Protein AF-A0A8D8FJI5-F1 (afdb_monomer_lite)

InterPro domains:
  IPR006046 Alpha amylase [PR00110] (55-72)
  IPR006046 Alpha amylase [PR00110] (87-98)
  IPR017853 Glycoside hydrolase superfamily [SSF51445] (4-152)

Foldseek 3Di:
DDPPFDPQAEDEAEPQPAALVVLLVCLQPPCLVVRHRAYEYQAQAWFDQAPPRDSCRSLAHLARARADSNGHPVSNVSSQVSNVVSRYHYHYDDRDLHHHAPPRDDDQAIRVGFHADRVQQARPNRGDGPVVAADEDAQDDPVDPCSVRRYDD

Radius of gyration: 17.76 Å; chains: 1; bounding box: 45×33×45 Å

Organism: Culex pipiens (NCBI:txid7175)

pLDDT: mean 95.37, std 7.44, range [55.03, 98.94]

Structure (mmCIF, N/CA/C/O backbone):
data_AF-A0A8D8FJI5-F1
#
_entry.id   AF-A0A8D8FJI5-F1
#
loop_
_atom_site.group_PDB
_atom_site.id
_atom_site.type_symbol
_atom_site.label_atom_id
_atom_site.label_alt_id
_atom_site.label_comp_id
_atom_site.label_asym_id
_atom_site.label_entity_id
_atom_site.label_seq_id
_atom_site.pdbx_PDB_ins_code
_atom_site.Cartn_x
_atom_site.Cartn_y
_atom_site.Cartn_z
_atom_site.occupancy
_atom_site.B_iso_or_equiv
_atom_site.auth_seq_id
_atom_site.auth_comp_id
_atom_site.auth_asym_id
_atom_site.auth_atom_id
_atom_site.pdbx_PDB_model_num
ATOM 1 N N . ASN A 1 1 ? 5.234 15.247 14.511 1.00 55.03 1 ASN A N 1
ATOM 2 C CA . ASN A 1 1 ? 4.306 14.309 13.842 1.00 55.03 1 ASN A CA 1
ATOM 3 C C . ASN A 1 1 ? 3.193 13.923 14.792 1.00 55.03 1 ASN A C 1
ATOM 5 O O . ASN A 1 1 ? 3.468 13.276 15.791 1.00 55.03 1 ASN A O 1
ATOM 9 N N . GLN A 1 2 ? 1.966 14.372 14.530 1.00 83.69 2 GLN A N 1
ATOM 10 C CA . GLN A 1 2 ? 0.788 13.969 15.299 1.00 83.69 2 GLN A CA 1
ATOM 11 C C . GLN A 1 2 ? 0.087 12.832 14.547 1.00 83.69 2 GLN A C 1
ATOM 13 O O . GLN A 1 2 ? -0.164 12.992 13.356 1.00 83.69 2 GLN A O 1
ATOM 18 N N . PRO A 1 3 ? -0.244 11.701 15.193 1.00 86.44 3 PRO A N 1
ATOM 19 C CA . PRO A 1 3 ? -0.940 10.603 14.525 1.00 86.44 3 PRO A CA 1
ATOM 20 C C . PRO A 1 3 ? -2.419 10.924 14.240 1.00 86.44 3 PRO A C 1
ATOM 22 O O . PRO A 1 3 ? -3.086 10.149 13.571 1.00 86.44 3 PRO A O 1
ATOM 25 N N . TYR A 1 4 ? -2.947 12.064 14.701 1.00 93.19 4 TYR A N 1
ATOM 26 C CA . TYR A 1 4 ? -4.341 12.493 14.504 1.00 93.19 4 TYR A CA 1
ATOM 27 C C . TYR A 1 4 ? -5.404 11.547 15.095 1.00 93.19 4 TYR A C 1
ATOM 29 O O . TYR A 1 4 ? -6.535 11.483 14.602 1.00 93.19 4 TYR A O 1
ATOM 37 N N . PHE A 1 5 ? -5.080 10.829 16.174 1.00 96.69 5 PHE A N 1
ATOM 38 C CA . PHE A 1 5 ? -6.065 10.043 16.924 1.00 96.69 5 PHE A CA 1
ATOM 39 C C . PHE A 1 5 ? -7.172 10.925 17.515 1.00 96.69 5 PHE A C 1
ATOM 41 O O . PHE A 1 5 ? -6.956 12.096 17.827 1.00 96.69 5 PHE A O 1
ATOM 48 N N . ILE A 1 6 ? -8.360 10.346 17.699 1.00 94.50 6 ILE A N 1
ATOM 49 C CA . ILE A 1 6 ? -9.382 10.950 18.563 1.00 94.50 6 ILE A CA 1
ATOM 50 C C . ILE A 1 6 ? -8.849 10.950 20.013 1.00 94.50 6 ILE A C 1
ATOM 52 O O . ILE A 1 6 ? -8.188 9.979 20.398 1.00 94.50 6 ILE A O 1
ATOM 56 N N . PRO A 1 7 ? -9.099 12.003 20.820 1.00 94.81 7 PRO A N 1
ATOM 57 C CA . PRO A 1 7 ? -8.662 12.051 22.214 1.00 94.81 7 PRO A CA 1
ATOM 58 C C . PRO A 1 7 ? -9.051 10.796 23.007 1.00 94.81 7 PRO A C 1
ATOM 60 O O . PRO A 1 7 ? -10.143 10.260 22.832 1.00 94.81 7 PRO A O 1
ATOM 63 N N . GLY A 1 8 ? -8.153 10.336 23.882 1.00 94.69 8 GLY A N 1
ATOM 64 C CA . GLY A 1 8 ? -8.363 9.128 24.689 1.00 94.69 8 GLY A CA 1
ATOM 65 C C . GLY A 1 8 ? -8.057 7.806 23.974 1.00 94.69 8 GLY A C 1
ATOM 66 O O . GLY A 1 8 ? -8.343 6.754 24.534 1.00 94.69 8 GLY A O 1
ATOM 67 N N . ARG A 1 9 ? -7.470 7.841 22.769 1.00 97.50 9 ARG A N 1
ATOM 68 C CA . ARG A 1 9 ? -7.074 6.644 22.009 1.00 97.50 9 ARG A CA 1
ATOM 69 C C . ARG A 1 9 ? -5.572 6.554 21.781 1.00 97.50 9 ARG A C 1
ATOM 71 O O . ARG A 1 9 ? -4.904 7.578 21.622 1.00 97.50 9 ARG A O 1
ATOM 78 N N . THR A 1 10 ? -5.045 5.333 21.720 1.00 97.25 10 THR A N 1
ATOM 79 C CA . THR A 1 10 ? -3.608 5.068 21.547 1.00 97.25 10 THR A CA 1
ATOM 80 C C . THR A 1 10 ? -3.357 3.824 20.696 1.00 97.25 10 THR A C 1
ATOM 82 O O . THR A 1 10 ? -4.245 3.009 20.481 1.00 97.25 10 THR A O 1
ATOM 85 N N . GLY A 1 11 ? -2.133 3.674 20.188 1.00 97.56 11 GLY A N 1
ATOM 86 C CA . GLY A 1 11 ? -1.728 2.488 19.436 1.00 97.56 11 GLY A CA 1
ATOM 87 C C . GLY A 1 11 ? -2.253 2.431 17.998 1.00 97.56 11 GLY A C 1
ATOM 88 O O . GLY A 1 11 ? -3.338 2.915 17.670 1.00 97.56 11 GLY A O 1
ATOM 89 N N . ILE A 1 12 ? -1.442 1.818 17.137 1.00 98.62 12 ILE A N 1
ATOM 90 C CA . ILE A 1 12 ? -1.801 1.443 15.768 1.00 98.62 12 ILE A CA 1
ATOM 91 C C . ILE A 1 12 ? -1.583 -0.059 15.652 1.00 98.62 12 ILE A C 1
ATOM 93 O O . ILE A 1 12 ? -0.516 -0.547 16.022 1.00 98.62 12 ILE A O 1
ATOM 97 N N . VAL A 1 13 ? -2.579 -0.784 15.149 1.00 98.62 13 VAL A N 1
ATOM 98 C CA . VAL A 1 13 ? -2.459 -2.223 14.876 1.00 98.62 13 VAL A CA 1
ATOM 99 C C . VAL A 1 13 ? -2.186 -2.429 13.396 1.00 98.62 13 VAL A C 1
ATOM 101 O O . VAL A 1 13 ? -2.915 -1.904 12.560 1.00 98.62 13 VAL A O 1
ATOM 104 N N . HIS A 1 14 ? -1.161 -3.204 13.053 1.00 98.81 14 HIS A N 1
ATOM 105 C CA . HIS A 1 14 ? -0.955 -3.650 11.679 1.00 98.81 14 HIS A CA 1
ATOM 106 C C . HIS A 1 14 ? -1.763 -4.928 11.431 1.00 98.81 14 HIS A C 1
ATOM 108 O O . HIS A 1 14 ? -1.359 -6.012 11.852 1.00 98.81 14 HIS A O 1
ATOM 114 N N . LEU A 1 15 ? -2.904 -4.802 10.748 1.00 98.75 15 LEU A N 1
ATOM 115 C CA . LEU A 1 15 ? -3.733 -5.943 10.341 1.00 98.75 15 LEU A CA 1
ATOM 116 C C . LEU A 1 15 ? -3.234 -6.494 9.000 1.00 98.75 15 LEU A C 1
ATOM 118 O O . LEU A 1 15 ? -3.831 -6.300 7.941 1.00 98.75 15 LEU A O 1
ATOM 122 N N . PHE A 1 16 ? -2.069 -7.134 9.068 1.00 98.75 16 PHE A N 1
ATOM 123 C CA . PHE A 1 16 ? -1.315 -7.618 7.917 1.00 98.75 16 PHE A CA 1
ATOM 124 C C . PHE A 1 16 ? -2.096 -8.653 7.098 1.00 98.75 16 PHE A C 1
ATOM 126 O O . PHE A 1 16 ? -2.491 -9.683 7.636 1.00 98.75 16 PHE A O 1
ATOM 133 N N . GLU A 1 17 ? -2.280 -8.390 5.799 1.00 98.38 17 GLU A N 1
ATOM 134 C CA . GLU A 1 17 ? -3.015 -9.221 4.826 1.00 98.38 17 GLU A CA 1
ATOM 135 C C . GLU A 1 17 ? -4.540 -9.322 5.029 1.00 98.38 17 GLU A C 1
ATOM 137 O O . GLU A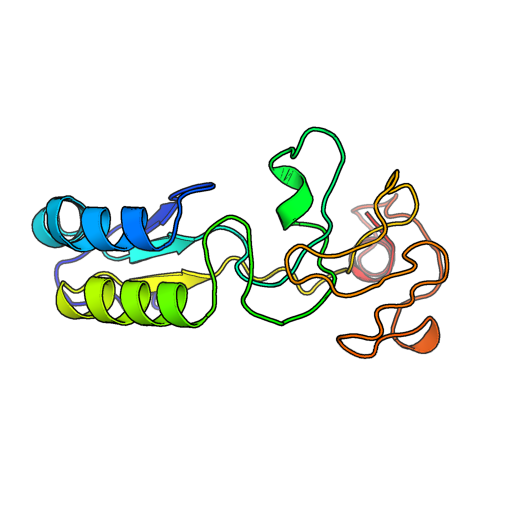 1 17 ? -5.211 -10.039 4.282 1.00 98.38 17 GLU A O 1
ATOM 142 N N . TRP A 1 18 ? -5.130 -8.578 5.971 1.00 98.88 18 TRP A N 1
ATOM 143 C CA . TRP A 1 18 ? -6.577 -8.639 6.209 1.00 98.88 18 TRP A CA 1
ATOM 144 C C . TRP A 1 18 ? -7.383 -8.024 5.056 1.00 98.88 18 TRP A C 1
ATOM 146 O O . TRP A 1 18 ? -6.929 -7.110 4.353 1.00 98.88 18 TRP A O 1
ATOM 156 N N . LYS A 1 19 ? -8.610 -8.521 4.860 1.00 98.88 19 LYS A N 1
ATOM 157 C CA . LYS A 1 19 ? -9.571 -7.928 3.922 1.00 98.88 19 LYS A CA 1
ATOM 158 C C . LYS A 1 19 ? -10.225 -6.695 4.530 1.00 98.88 19 LYS A C 1
ATOM 160 O O . LYS A 1 19 ? -10.370 -6.594 5.746 1.00 98.88 19 LYS A O 1
ATOM 165 N N . PHE A 1 20 ? -10.665 -5.772 3.678 1.00 98.88 20 PHE A N 1
ATOM 166 C CA . PHE A 1 20 ? -11.288 -4.526 4.131 1.00 98.88 20 PHE A CA 1
ATOM 167 C C . PHE A 1 20 ? -12.557 -4.777 4.954 1.00 98.88 20 PHE A C 1
ATOM 169 O O . PHE A 1 20 ? -12.765 -4.121 5.969 1.00 98.88 20 PHE A O 1
ATOM 176 N N . GLU A 1 21 ? -13.368 -5.766 4.580 1.00 98.81 21 GLU A N 1
ATOM 177 C CA . GLU A 1 21 ? -14.567 -6.130 5.343 1.00 98.81 21 GLU A CA 1
ATOM 178 C C . GLU A 1 21 ? -14.236 -6.628 6.761 1.00 98.81 21 GLU A C 1
ATOM 180 O O . GLU A 1 21 ? -14.863 -6.189 7.728 1.00 98.81 21 GLU A O 1
ATOM 185 N N . ASP A 1 22 ? -13.208 -7.472 6.898 1.00 98.88 22 ASP A N 1
ATOM 186 C CA . ASP A 1 22 ? -12.762 -7.995 8.194 1.00 98.88 22 ASP A CA 1
ATOM 187 C C . ASP A 1 22 ? -12.215 -6.870 9.083 1.00 98.88 22 ASP A C 1
ATOM 189 O O . ASP A 1 22 ? -12.558 -6.782 10.260 1.00 98.88 22 ASP A O 1
ATOM 193 N N . ILE A 1 23 ? -11.432 -5.949 8.509 1.00 98.94 23 ILE A N 1
ATOM 194 C CA . ILE A 1 23 ? -10.922 -4.768 9.223 1.00 98.94 23 ILE A CA 1
ATOM 195 C C . ILE A 1 23 ? 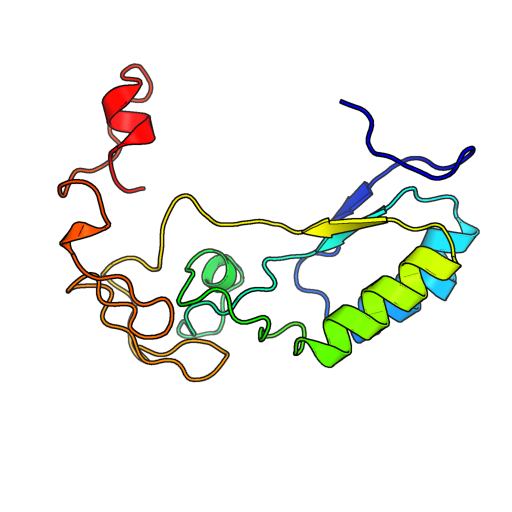-12.075 -3.877 9.697 1.00 98.94 23 ILE A C 1
ATOM 197 O O . ILE A 1 23 ? -12.047 -3.379 10.821 1.00 98.94 23 ILE A O 1
ATOM 201 N N . ALA A 1 24 ? -13.105 -3.678 8.871 1.00 98.94 24 ALA A N 1
ATOM 202 C CA . ALA A 1 24 ? -14.260 -2.868 9.242 1.00 98.94 24 ALA A CA 1
ATOM 203 C C . ALA A 1 24 ? -14.999 -3.456 10.457 1.00 98.94 24 ALA A C 1
ATOM 205 O O . ALA A 1 24 ? -15.357 -2.723 11.381 1.00 98.94 24 ALA A O 1
ATOM 206 N N . LEU A 1 25 ? -15.181 -4.781 10.481 1.00 98.94 25 LEU A N 1
ATOM 207 C CA . LEU A 1 25 ? -15.767 -5.494 11.618 1.00 98.94 25 LEU A CA 1
ATOM 208 C C . LEU A 1 25 ? -14.874 -5.418 12.862 1.00 98.94 25 LEU A C 1
ATOM 210 O O . LEU A 1 25 ? -15.380 -5.197 13.961 1.00 98.94 25 LEU A O 1
ATOM 214 N N . GLU A 1 26 ? -13.562 -5.557 12.693 1.00 98.88 26 GLU A N 1
ATOM 215 C CA . GLU A 1 26 ? -12.579 -5.492 13.777 1.00 98.88 26 GLU A CA 1
ATOM 216 C C . GLU A 1 26 ? -12.523 -4.092 14.409 1.00 98.88 26 GLU A C 1
ATOM 218 O O . GLU A 1 26 ? -12.499 -3.949 15.635 1.00 98.88 26 GLU A O 1
ATOM 223 N N . CYS A 1 27 ? -12.615 -3.040 13.588 1.00 98.88 27 CYS A N 1
ATOM 224 C CA . CYS A 1 27 ? -12.767 -1.664 14.050 1.00 98.88 27 CYS A CA 1
ATOM 225 C C . CYS A 1 27 ? -13.991 -1.497 14.958 1.00 98.88 27 CYS A C 1
ATOM 227 O O . CYS A 1 27 ? -13.887 -0.898 16.027 1.00 98.88 27 CYS A O 1
ATOM 229 N N . GLU A 1 28 ? -15.148 -2.013 14.545 1.00 98.88 28 GLU A N 1
ATOM 230 C CA . GLU A 1 28 ? -16.411 -1.840 15.269 1.00 98.88 28 GLU A CA 1
ATOM 231 C C . GLU A 1 28 ? -16.489 -2.689 16.541 1.00 98.88 28 GLU A C 1
ATOM 233 O O . GLU A 1 28 ? -16.995 -2.224 17.563 1.00 98.88 28 GLU A O 1
ATOM 238 N N . ARG A 1 29 ? -16.000 -3.931 16.485 1.00 98.75 29 ARG A N 1
ATOM 239 C CA . ARG A 1 29 ? -16.192 -4.924 17.551 1.00 98.75 29 ARG A CA 1
ATOM 240 C C . ARG A 1 29 ? -15.078 -4.931 18.587 1.00 98.75 29 ARG A C 1
ATOM 242 O O . ARG A 1 29 ? -15.350 -5.259 19.738 1.00 98.75 29 ARG A O 1
ATOM 249 N N . VAL A 1 30 ? -13.851 -4.590 18.191 1.00 98.75 30 VAL A N 1
ATOM 250 C CA . VAL A 1 30 ? -12.661 -4.774 19.034 1.00 98.75 30 VAL A CA 1
ATOM 251 C C . VAL A 1 30 ? -11.887 -3.473 19.184 1.00 98.75 30 VAL A C 1
ATOM 253 O O . VAL A 1 30 ? -11.829 -2.923 20.283 1.00 98.75 30 VAL A O 1
ATOM 256 N N . LEU A 1 31 ? -11.326 -2.934 18.098 1.00 98.75 31 LEU A N 1
ATOM 257 C CA . LEU A 1 31 ? -10.377 -1.815 18.174 1.00 98.75 31 LEU A CA 1
ATOM 258 C C . LEU A 1 31 ? -11.034 -0.536 18.700 1.00 98.75 31 LEU A C 1
ATOM 260 O O . LEU A 1 31 ? -10.478 0.157 19.555 1.00 98.75 31 LEU A O 1
ATOM 264 N N . GLY A 1 32 ? -12.236 -0.238 18.205 1.00 98.50 32 GLY A N 1
ATOM 265 C CA . GLY A 1 32 ? -13.056 0.890 18.623 1.00 98.50 32 GLY A CA 1
ATOM 266 C C . GLY A 1 32 ? -13.311 0.872 20.133 1.00 98.50 32 GLY A C 1
ATOM 267 O O . GLY A 1 32 ? -12.865 1.811 20.801 1.00 98.50 32 GLY A O 1
ATOM 268 N N . PRO A 1 33 ? -13.976 -0.176 20.665 1.00 98.44 33 PRO A N 1
ATOM 269 C CA . PRO A 1 33 ? -14.240 -0.349 22.097 1.00 98.44 33 PRO A CA 1
ATOM 270 C C . PRO A 1 33 ? -12.990 -0.437 22.982 1.00 98.44 33 PRO A C 1
ATOM 272 O O . PRO A 1 33 ? -13.003 0.080 24.095 1.00 98.44 33 PRO A O 1
ATOM 275 N N . ALA A 1 34 ? -11.905 -1.048 22.498 1.00 98.31 34 ALA A N 1
ATOM 276 C CA . ALA A 1 34 ? -10.661 -1.196 23.256 1.00 98.31 34 ALA A CA 1
ATOM 277 C C . ALA A 1 34 ? -9.783 0.074 23.272 1.00 98.31 34 ALA A C 1
ATOM 279 O O . ALA A 1 34 ? -8.722 0.078 23.892 1.00 98.31 34 ALA A O 1
ATOM 280 N N . GLY A 1 35 ? -10.207 1.159 22.614 1.00 98.25 35 GLY A N 1
ATOM 281 C CA . GLY A 1 35 ? -9.506 2.446 22.654 1.00 98.25 35 GLY A CA 1
ATOM 282 C C . GLY A 1 35 ? -8.312 2.559 21.701 1.00 98.25 35 GLY A C 1
ATOM 283 O O . GLY A 1 35 ? -7.484 3.455 21.871 1.00 98.25 35 GLY A O 1
ATOM 284 N N . TYR A 1 36 ? -8.225 1.708 20.673 1.00 98.62 36 TYR A N 1
ATOM 285 C CA . TYR A 1 36 ? -7.172 1.824 19.664 1.00 98.62 36 TYR A CA 1
ATOM 286 C C . TYR A 1 36 ? -7.334 3.091 18.817 1.00 98.62 36 TYR A C 1
ATOM 288 O O . TYR A 1 36 ? -8.449 3.485 18.453 1.00 98.62 36 TYR A O 1
ATOM 296 N N . GLY A 1 37 ? -6.205 3.730 18.503 1.00 98.31 37 GLY A N 1
ATOM 297 C CA . GLY A 1 37 ? -6.129 4.970 17.728 1.00 98.31 37 GLY A CA 1
ATOM 298 C C . GLY A 1 37 ? -6.220 4.759 16.221 1.00 98.31 37 GLY A C 1
ATOM 299 O O . GLY A 1 37 ? -6.778 5.603 15.515 1.00 98.31 37 GLY A O 1
ATOM 300 N N . GLY A 1 38 ? -5.728 3.627 15.718 1.00 98.56 38 GLY A N 1
ATOM 301 C CA . GLY A 1 38 ? -5.879 3.291 14.311 1.00 98.56 38 GLY A CA 1
ATOM 302 C C . GLY A 1 38 ? -5.406 1.905 13.900 1.00 98.56 38 GLY A C 1
ATOM 303 O O . GLY A 1 38 ? -4.918 1.112 14.704 1.00 98.56 38 GLY A O 1
ATOM 304 N N . VAL A 1 39 ? -5.549 1.649 12.608 1.00 98.81 39 VAL A N 1
ATOM 305 C CA . VAL A 1 39 ? -5.130 0.435 11.918 1.00 98.81 39 VAL A CA 1
ATOM 306 C C . VAL A 1 39 ? -4.221 0.805 10.752 1.00 98.81 39 VAL A C 1
ATOM 308 O O . VAL A 1 39 ? -4.526 1.727 9.996 1.00 98.81 39 VAL A O 1
ATOM 311 N N . GLN A 1 40 ? -3.105 0.097 10.605 1.00 98.81 40 GLN A N 1
ATOM 312 C CA . GLN A 1 40 ? -2.324 0.081 9.374 1.00 98.81 40 GLN A CA 1
ATOM 313 C C . GLN A 1 40 ? -2.817 -1.069 8.495 1.00 98.81 40 GLN A C 1
ATOM 315 O O . GLN A 1 40 ? -2.899 -2.211 8.956 1.00 98.81 40 GLN A O 1
ATOM 320 N N . VAL A 1 41 ? -3.122 -0.761 7.236 1.00 98.88 41 VAL A N 1
ATOM 321 C CA . VAL A 1 41 ? -3.516 -1.743 6.219 1.00 98.88 41 VAL A CA 1
ATOM 322 C C . VAL A 1 41 ? -2.335 -2.062 5.306 1.00 98.88 41 VAL A C 1
ATOM 324 O O . VAL A 1 41 ? -1.507 -1.190 5.042 1.00 98.88 41 VAL A O 1
ATOM 327 N N . SER A 1 42 ? -2.266 -3.297 4.805 1.00 98.81 42 SER A N 1
ATOM 328 C CA . SER A 1 42 ? -1.325 -3.677 3.740 1.00 98.81 42 SER A CA 1
ATOM 329 C C . SER A 1 42 ? -1.563 -2.859 2.457 1.00 98.81 42 SER A C 1
ATOM 331 O O . SER A 1 42 ? -2.642 -2.271 2.325 1.00 98.81 42 SER A O 1
ATOM 333 N N . PRO A 1 43 ? -0.618 -2.838 1.491 1.00 98.75 43 PRO A N 1
ATOM 334 C CA . PRO A 1 43 ? -0.769 -2.056 0.266 1.00 98.75 43 PRO A CA 1
ATOM 335 C C . PRO A 1 43 ? -2.117 -2.297 -0.420 1.00 98.75 43 PRO A C 1
ATOM 337 O O . PRO A 1 43 ? -2.533 -3.447 -0.628 1.00 98.75 43 PRO A O 1
ATOM 340 N N . VAL A 1 44 ? -2.813 -1.191 -0.698 1.00 98.62 44 VAL A N 1
ATOM 341 C CA . VAL A 1 44 ? -4.197 -1.175 -1.211 1.00 98.62 44 VAL A CA 1
ATOM 342 C C . VAL A 1 44 ? -4.261 -1.016 -2.725 1.00 98.62 44 VAL A C 1
ATOM 344 O O . VAL A 1 44 ? -5.287 -1.316 -3.334 1.00 98.62 44 VAL A O 1
ATOM 347 N N . ASN A 1 45 ? -3.179 -0.519 -3.325 1.00 98.62 45 ASN A N 1
ATOM 348 C CA . ASN A 1 45 ? -3.075 -0.332 -4.759 1.00 98.62 45 ASN A CA 1
ATOM 349 C C . ASN A 1 45 ? -2.863 -1.664 -5.488 1.00 98.62 45 ASN A C 1
ATOM 351 O O . ASN A 1 45 ? -2.457 -2.663 -4.898 1.00 98.62 45 ASN A O 1
ATOM 355 N N . GLU A 1 46 ? -3.109 -1.659 -6.792 1.00 98.50 46 GLU A N 1
ATOM 356 C CA . GLU A 1 46 ? -2.868 -2.802 -7.655 1.00 98.50 46 GLU A CA 1
ATOM 357 C C . GLU A 1 46 ? -1.379 -3.168 -7.680 1.00 98.50 46 GLU A C 1
ATOM 359 O O . GLU A 1 46 ? -0.508 -2.368 -8.039 1.00 98.50 46 GLU A O 1
ATOM 364 N N . TYR A 1 47 ? -1.110 -4.430 -7.381 1.00 97.12 47 TYR A N 1
ATOM 365 C CA . TYR A 1 47 ? 0.217 -5.033 -7.388 1.00 97.12 47 TYR A CA 1
ATOM 366 C C . TYR A 1 47 ? 0.247 -6.320 -8.213 1.00 97.12 47 TYR A C 1
ATOM 368 O O . TYR A 1 47 ? -0.800 -6.843 -8.611 1.00 97.12 47 TYR A O 1
ATOM 376 N N . LEU A 1 48 ? 1.455 -6.813 -8.473 1.00 95.38 48 LEU A N 1
ATOM 377 C CA . LEU A 1 48 ? 1.737 -8.004 -9.265 1.00 95.38 48 LEU A CA 1
ATOM 378 C C . LEU A 1 48 ? 1.071 -9.246 -8.660 1.00 95.38 48 LEU A C 1
ATOM 380 O O . LEU A 1 48 ? 1.130 -9.472 -7.454 1.00 95.38 48 LEU A O 1
ATOM 384 N N . VAL A 1 49 ? 0.489 -10.096 -9.504 1.00 94.25 49 VAL A N 1
ATOM 385 C CA . VAL A 1 49 ? 0.077 -11.442 -9.090 1.00 94.25 49 VAL A CA 1
ATOM 386 C C . VAL A 1 49 ? 1.279 -12.375 -9.217 1.00 94.25 49 VAL A C 1
ATOM 388 O O . VAL A 1 49 ? 1.624 -12.776 -10.324 1.00 94.25 49 VAL A O 1
ATOM 391 N N . ALA A 1 50 ? 1.915 -12.721 -8.099 1.00 91.94 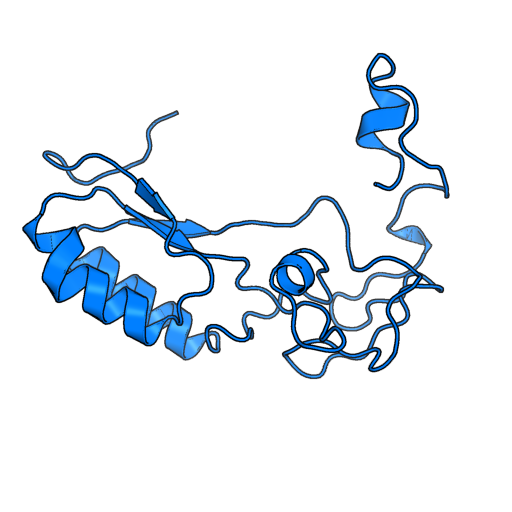50 ALA A N 1
ATOM 392 C CA . ALA A 1 50 ? 3.049 -13.640 -8.087 1.00 91.94 50 ALA A CA 1
ATOM 393 C C . ALA A 1 50 ? 2.585 -15.101 -7.957 1.00 91.94 50 ALA A C 1
ATOM 395 O O . ALA A 1 50 ? 1.512 -15.400 -7.427 1.00 91.94 50 ALA A O 1
ATOM 396 N N . GLU A 1 51 ? 3.407 -16.043 -8.414 1.00 89.62 51 GLU A N 1
ATOM 397 C CA . GLU A 1 51 ? 3.146 -17.472 -8.229 1.00 89.62 51 GLU A CA 1
ATOM 398 C C . GLU A 1 51 ? 3.038 -17.825 -6.734 1.00 89.62 51 GLU A C 1
ATOM 400 O O . GLU A 1 51 ? 3.773 -17.290 -5.909 1.00 89.62 51 GLU A O 1
ATOM 405 N N . ASN A 1 52 ? 2.111 -18.716 -6.364 1.00 91.12 52 ASN A N 1
ATOM 406 C CA . ASN A 1 52 ? 1.825 -19.116 -4.974 1.00 91.12 52 ASN A CA 1
ATOM 407 C C . ASN A 1 52 ? 1.351 -17.990 -4.036 1.00 91.12 52 ASN A C 1
ATOM 409 O O . ASN A 1 52 ? 1.164 -18.224 -2.841 1.00 91.12 52 ASN A O 1
ATOM 413 N N . ARG A 1 53 ? 1.084 -16.792 -4.571 1.00 93.38 53 ARG A N 1
ATOM 414 C CA . ARG A 1 53 ? 0.440 -15.679 -3.859 1.00 93.38 53 ARG A CA 1
ATOM 415 C C . ARG A 1 53 ? 1.133 -15.265 -2.541 1.00 93.38 53 ARG A C 1
ATOM 417 O O . ARG A 1 53 ? 0.421 -15.006 -1.559 1.00 93.38 53 ARG A O 1
ATOM 424 N N . PRO A 1 54 ? 2.479 -15.169 -2.484 1.00 95.31 54 PRO A N 1
ATOM 425 C CA . PRO A 1 54 ? 3.209 -14.789 -1.280 1.00 95.31 54 PRO A CA 1
ATOM 426 C C . PRO A 1 54 ? 2.853 -13.369 -0.833 1.00 95.31 54 PRO A C 1
ATOM 428 O O . PRO A 1 54 ? 2.439 -12.535 -1.633 1.00 95.31 54 PRO A O 1
ATOM 431 N N . TRP A 1 55 ? 3.060 -13.080 0.451 1.00 97.38 55 TRP A N 1
ATOM 432 C CA . TRP A 1 55 ? 2.751 -11.774 1.042 1.00 97.38 55 TRP A CA 1
ATOM 433 C C . TRP A 1 55 ? 3.521 -10.617 0.384 1.00 97.38 55 TRP A C 1
ATOM 435 O O . TRP A 1 55 ? 3.009 -9.507 0.247 1.00 97.38 55 TRP A O 1
ATOM 445 N N . TRP A 1 56 ? 4.758 -10.875 -0.056 1.00 95.75 56 TRP A N 1
ATOM 446 C CA . TRP A 1 56 ? 5.619 -9.836 -0.617 1.00 95.75 56 TRP A CA 1
ATOM 447 C C . TRP A 1 56 ? 5.123 -9.330 -1.974 1.00 95.75 56 TRP A C 1
ATOM 449 O O . TRP A 1 56 ? 5.543 -8.253 -2.390 1.00 95.75 56 TRP A O 1
ATOM 459 N N . GLU A 1 57 ? 4.205 -10.040 -2.650 1.00 95.31 57 GLU A N 1
ATOM 460 C CA . GLU A 1 57 ? 3.670 -9.593 -3.945 1.00 95.31 57 GLU A CA 1
ATOM 461 C C . GLU A 1 57 ? 3.003 -8.214 -3.835 1.00 95.31 57 GLU A C 1
ATOM 463 O O . GLU A 1 57 ? 3.024 -7.438 -4.786 1.00 95.31 57 GLU A O 1
ATOM 468 N N . ARG A 1 58 ? 2.485 -7.867 -2.645 1.00 97.81 58 ARG A N 1
ATOM 469 C CA . ARG A 1 58 ? 1.889 -6.555 -2.357 1.00 97.81 58 ARG A CA 1
ATOM 470 C C . ARG A 1 58 ? 2.855 -5.386 -2.514 1.00 97.81 58 ARG A C 1
ATOM 472 O O . ARG A 1 58 ? 2.424 -4.266 -2.772 1.00 97.81 58 ARG A O 1
ATOM 479 N N . TYR A 1 59 ? 4.149 -5.652 -2.377 1.00 97.31 59 TYR A N 1
ATOM 480 C CA . TYR A 1 59 ? 5.232 -4.681 -2.498 1.00 97.31 59 TYR A CA 1
ATOM 481 C C . TYR A 1 59 ? 5.823 -4.672 -3.912 1.00 97.31 59 TYR A C 1
ATOM 483 O O . TYR A 1 59 ? 6.980 -4.328 -4.106 1.00 97.31 59 TYR A O 1
ATOM 491 N N . GLN A 1 60 ? 5.047 -5.078 -4.919 1.00 96.81 60 GLN A N 1
ATOM 492 C CA . GLN A 1 60 ? 5.413 -5.005 -6.333 1.00 96.81 60 GLN A CA 1
ATOM 493 C C . GLN A 1 60 ? 4.312 -4.249 -7.098 1.00 96.81 60 GLN A C 1
ATOM 495 O O . GLN A 1 60 ? 3.495 -4.881 -7.776 1.00 96.81 60 GLN A O 1
ATOM 500 N N . PRO A 1 61 ? 4.226 -2.908 -6.965 1.00 97.44 61 PRO A N 1
ATOM 501 C CA . PRO A 1 61 ? 3.161 -2.122 -7.584 1.00 97.44 61 PRO A CA 1
ATOM 502 C C . PRO A 1 61 ? 3.111 -2.291 -9.104 1.00 97.44 61 PRO A C 1
ATOM 504 O O . PRO A 1 61 ? 4.143 -2.320 -9.776 1.00 97.44 61 PRO A O 1
ATOM 507 N N . ILE A 1 62 ? 1.893 -2.355 -9.641 1.00 97.19 62 ILE A N 1
ATOM 508 C CA . ILE A 1 62 ? 1.613 -2.363 -11.086 1.00 97.19 62 ILE A CA 1
ATOM 509 C C . ILE A 1 62 ? 0.847 -1.108 -11.491 1.00 97.19 62 ILE A C 1
ATOM 511 O O . ILE A 1 62 ? 1.106 -0.540 -12.552 1.00 97.19 62 ILE A O 1
ATOM 515 N N . SER A 1 63 ? -0.076 -0.650 -10.644 1.00 98.19 63 SER A N 1
ATOM 516 C CA . SER A 1 63 ? -0.732 0.643 -10.802 1.00 98.19 63 SER A CA 1
ATOM 517 C C . SER A 1 63 ? -1.177 1.219 -9.460 1.00 98.19 63 SER A C 1
ATOM 519 O O . SER A 1 63 ? -0.980 0.611 -8.408 1.00 98.19 63 SER A O 1
ATOM 521 N N . PHE A 1 64 ? -1.784 2.406 -9.497 1.00 98.31 64 PHE A N 1
ATOM 522 C CA . PHE A 1 64 ? -2.359 3.064 -8.322 1.00 98.31 64 PHE A CA 1
ATOM 523 C C . PHE A 1 64 ? -3.876 2.864 -8.192 1.00 98.31 64 PHE A C 1
ATOM 525 O O . PHE A 1 64 ? -4.507 3.496 -7.349 1.00 98.31 64 PHE A O 1
ATOM 532 N N . LYS A 1 65 ? -4.478 1.980 -9.001 1.00 98.56 65 LYS A N 1
ATOM 533 C CA . LYS A 1 65 ? -5.885 1.583 -8.829 1.00 98.56 65 LYS A CA 1
ATOM 534 C C . LYS A 1 65 ? -6.063 0.897 -7.477 1.00 98.56 65 LYS A C 1
ATOM 536 O O . LYS A 1 65 ? -5.251 0.046 -7.130 1.00 98.56 65 LYS A O 1
ATOM 541 N N . ILE A 1 66 ? -7.134 1.200 -6.748 1.00 98.69 66 ILE A N 1
ATOM 542 C CA . ILE A 1 66 ? -7.456 0.505 -5.494 1.00 98.69 66 ILE A CA 1
ATOM 543 C C . ILE A 1 66 ? -8.240 -0.762 -5.831 1.00 98.69 66 ILE A C 1
ATOM 545 O O . ILE A 1 66 ? -9.462 -0.753 -5.961 1.00 98.69 66 ILE A O 1
ATOM 549 N N . ASN A 1 67 ? -7.508 -1.849 -6.038 1.00 98.44 67 ASN A N 1
ATOM 550 C CA . ASN A 1 67 ? -8.067 -3.178 -6.227 1.00 98.44 67 ASN A CA 1
ATOM 551 C C . ASN A 1 67 ? -6.970 -4.199 -5.925 1.00 98.44 67 ASN A C 1
ATOM 553 O O . ASN A 1 67 ? -5.978 -4.297 -6.645 1.00 98.44 67 ASN A O 1
ATOM 557 N N . SER A 1 68 ? -7.137 -4.907 -4.814 1.00 98.00 68 SER A N 1
ATOM 558 C CA . SER A 1 68 ? -6.143 -5.813 -4.252 1.00 98.00 68 SER A CA 1
ATOM 559 C C . SER A 1 68 ? -6.816 -7.084 -3.742 1.00 98.00 68 SER A C 1
ATOM 561 O O . SER A 1 68 ? -8.039 -7.196 -3.698 1.00 98.00 68 SER A O 1
ATOM 563 N N . ARG A 1 69 ? -6.027 -8.038 -3.240 1.00 98.12 69 ARG A N 1
ATOM 564 C CA . ARG A 1 69 ? -6.563 -9.217 -2.543 1.00 98.12 69 ARG A CA 1
ATOM 565 C C . ARG A 1 69 ? -7.383 -8.865 -1.288 1.00 98.12 69 ARG A C 1
ATOM 567 O O . ARG A 1 69 ? -8.192 -9.684 -0.856 1.00 98.12 69 ARG A O 1
ATOM 574 N N . SER A 1 70 ? -7.193 -7.673 -0.711 1.00 98.75 70 SER A N 1
ATOM 575 C CA . SER A 1 70 ? -7.993 -7.196 0.428 1.00 98.75 70 SER A CA 1
ATOM 576 C C . SER A 1 70 ? -9.389 -6.706 0.026 1.00 98.75 70 SER A C 1
ATOM 578 O O . SER A 1 70 ? -10.265 -6.653 0.891 1.00 98.75 70 SER A O 1
ATOM 580 N N . GLY A 1 71 ? -9.598 -6.364 -1.249 1.00 98.69 71 GLY A N 1
ATOM 581 C CA . GLY A 1 71 ? -10.852 -5.844 -1.787 1.00 98.69 71 GLY A CA 1
ATOM 582 C C . GLY A 1 71 ? -10.653 -4.727 -2.816 1.00 98.69 71 GLY A C 1
ATOM 583 O O . GLY A 1 71 ? -9.522 -4.335 -3.125 1.00 98.69 71 GLY A O 1
ATOM 584 N N . ASP A 1 72 ? -11.770 -4.217 -3.328 1.00 98.75 72 ASP A N 1
ATOM 585 C CA . ASP A 1 72 ? -11.837 -3.093 -4.266 1.00 98.75 72 ASP A CA 1
ATOM 586 C C . ASP A 1 72 ? -11.973 -1.721 -3.568 1.00 98.75 72 ASP A C 1
ATOM 588 O O . ASP A 1 72 ? -12.030 -1.611 -2.339 1.00 98.75 72 ASP A O 1
ATOM 592 N N . GLU A 1 73 ? -12.015 -0.648 -4.362 1.00 98.69 73 GLU A N 1
ATOM 593 C CA . GLU A 1 73 ? -12.159 0.733 -3.888 1.00 98.69 73 GLU A CA 1
ATOM 594 C C . GLU A 1 73 ? -13.446 0.971 -3.082 1.00 98.69 73 GLU A C 1
ATOM 596 O O . GLU A 1 73 ? -13.442 1.722 -2.102 1.00 98.69 73 GLU A O 1
ATOM 601 N N . GLN A 1 74 ? -14.547 0.311 -3.450 1.00 98.81 74 GLN A N 1
ATOM 602 C CA . GLN A 1 74 ? -15.826 0.460 -2.762 1.00 98.81 74 GLN A CA 1
ATOM 603 C C . GLN A 1 74 ? -15.769 -0.183 -1.372 1.00 98.81 74 GLN A C 1
ATOM 605 O O . GLN A 1 74 ? -16.222 0.421 -0.394 1.00 98.81 74 GLN A O 1
ATOM 610 N N . GLN A 1 75 ? -15.172 -1.371 -1.268 1.00 98.88 75 GLN A N 1
ATOM 611 C CA . GLN A 1 75 ? -14.934 -2.061 0.000 1.00 98.88 75 GLN A CA 1
ATOM 612 C C . GLN A 1 75 ? -13.947 -1.287 0.884 1.00 98.88 75 GLN A C 1
ATOM 614 O O . GLN A 1 75 ? -14.162 -1.162 2.091 1.00 98.88 75 GLN A O 1
ATOM 619 N N . PHE A 1 76 ? -12.900 -0.703 0.293 1.00 98.88 76 PHE A N 1
ATOM 620 C CA . PHE A 1 76 ? -11.962 0.154 1.017 1.00 98.88 76 PHE A CA 1
ATOM 621 C C . PHE A 1 76 ? -12.650 1.407 1.579 1.00 98.88 76 PHE A C 1
ATOM 623 O O . PHE A 1 76 ? -12.486 1.742 2.755 1.00 98.88 76 PHE A O 1
ATOM 630 N N . SER A 1 77 ? -13.479 2.072 0.767 1.00 98.88 77 SER A N 1
ATOM 631 C CA . SER A 1 77 ? -14.272 3.234 1.184 1.00 98.88 77 SER A CA 1
ATOM 632 C C . SER A 1 77 ? -15.230 2.899 2.331 1.00 98.88 77 SER A C 1
ATOM 634 O O . SER A 1 77 ? -15.344 3.678 3.282 1.00 98.88 77 SER A O 1
ATOM 636 N N . ASP A 1 78 ? -15.905 1.745 2.270 1.00 98.88 78 ASP A N 1
ATOM 637 C CA . ASP A 1 78 ? -16.790 1.279 3.344 1.00 98.88 78 ASP A CA 1
ATOM 638 C C . ASP A 1 78 ? -16.025 1.055 4.654 1.00 98.88 78 ASP A C 1
ATOM 640 O O . ASP A 1 78 ? -16.394 1.615 5.691 1.00 98.88 78 ASP A O 1
ATOM 644 N N . MET A 1 79 ? -14.903 0.331 4.595 1.00 98.88 79 MET A N 1
ATOM 645 C CA . MET A 1 79 ? -14.053 0.097 5.761 1.00 98.88 79 MET A CA 1
ATOM 646 C C . MET A 1 79 ? -13.577 1.411 6.390 1.00 98.88 79 MET A C 1
ATOM 648 O O . MET A 1 79 ? -13.682 1.571 7.607 1.00 98.88 79 MET A O 1
ATOM 652 N N . ILE A 1 80 ? -13.132 2.389 5.589 1.00 98.88 80 ILE A N 1
ATOM 653 C CA . ILE A 1 80 ? -12.729 3.707 6.106 1.00 98.88 80 ILE A CA 1
ATOM 654 C C . ILE A 1 80 ? -13.890 4.358 6.861 1.00 98.88 80 ILE A C 1
ATOM 656 O O . ILE A 1 80 ? -13.715 4.804 7.998 1.00 98.88 80 ILE A O 1
ATOM 660 N N . LYS A 1 81 ? -15.080 4.416 6.252 1.00 98.88 81 LYS A N 1
ATOM 661 C CA . LYS A 1 81 ? -16.258 5.061 6.855 1.00 98.88 81 LYS A CA 1
ATOM 662 C C . LYS A 1 81 ? -16.631 4.413 8.186 1.00 98.88 81 LYS A C 1
ATOM 664 O O . LYS A 1 81 ? -16.943 5.125 9.142 1.00 98.88 81 LYS A O 1
ATOM 669 N N . ARG A 1 82 ? -16.589 3.083 8.256 1.00 98.88 82 ARG A N 1
ATOM 670 C CA . ARG A 1 82 ? -16.939 2.308 9.453 1.00 98.88 82 ARG A CA 1
ATOM 671 C C . ARG A 1 82 ? -15.906 2.471 10.563 1.00 98.88 82 ARG A C 1
ATOM 673 O O . ARG A 1 82 ? -16.287 2.846 11.670 1.00 98.88 82 ARG A O 1
ATOM 680 N N . CYS A 1 83 ? -14.613 2.336 10.260 1.00 98.81 83 CYS A N 1
ATOM 681 C CA . CYS A 1 83 ? -13.538 2.571 11.230 1.00 98.81 83 CYS A CA 1
ATOM 682 C C . CYS A 1 83 ? -13.558 4.004 11.785 1.00 98.81 83 CYS A C 1
ATOM 684 O O . CYS A 1 83 ? -13.507 4.203 13.001 1.00 98.81 83 CYS A O 1
ATOM 686 N N . LEU A 1 84 ? -13.720 5.014 10.920 1.00 98.38 84 LEU A N 1
ATOM 687 C CA . LEU A 1 84 ? -13.773 6.413 11.350 1.00 98.38 84 LEU A CA 1
ATOM 688 C C . LEU A 1 84 ? -14.979 6.709 12.251 1.00 98.38 84 LEU A C 1
ATOM 690 O O . LEU A 1 84 ? -14.835 7.466 13.212 1.00 98.38 84 LEU A O 1
ATOM 694 N N . ARG A 1 85 ? -16.146 6.099 11.990 1.00 98.56 85 ARG A N 1
ATOM 695 C CA . ARG A 1 85 ? -17.355 6.261 12.821 1.00 98.56 85 ARG A CA 1
ATOM 696 C C . ARG A 1 85 ? -17.127 5.822 14.267 1.00 98.56 85 ARG A C 1
ATOM 698 O O . ARG A 1 85 ? -17.693 6.417 15.178 1.00 98.56 85 ARG A O 1
ATOM 705 N N . VAL A 1 86 ? -16.279 4.818 14.474 1.00 98.50 86 VAL A N 1
ATOM 706 C CA . VAL A 1 86 ? -15.914 4.301 15.801 1.00 98.50 86 VAL A CA 1
ATOM 707 C C . VAL A 1 86 ? -14.566 4.833 16.292 1.00 98.50 86 VAL A C 1
ATOM 709 O O . VAL A 1 86 ? -13.985 4.277 17.217 1.00 98.50 86 VAL A O 1
ATOM 712 N N . GLY A 1 87 ? -14.073 5.931 15.706 1.00 98.19 87 GLY A N 1
ATOM 713 C CA . GLY A 1 87 ? -12.889 6.656 16.170 1.00 98.19 87 GLY A CA 1
ATOM 714 C C . GLY A 1 87 ? -11.542 5.998 15.855 1.00 98.19 87 GLY A C 1
ATOM 715 O O . GLY A 1 87 ? -10.534 6.419 16.420 1.00 98.19 87 GLY A O 1
ATOM 716 N N . VAL A 1 88 ? -11.505 5.006 14.962 1.00 98.69 88 VAL A N 1
ATOM 717 C CA . VAL A 1 88 ? -10.284 4.302 14.537 1.00 98.69 88 VAL A CA 1
ATOM 718 C C . VAL A 1 88 ? -9.796 4.896 13.211 1.00 98.69 88 VAL A C 1
ATOM 720 O O . VAL A 1 88 ? -10.514 4.893 12.210 1.00 98.69 88 VAL A O 1
ATOM 723 N N . ARG A 1 89 ? -8.575 5.445 13.189 1.00 98.50 89 ARG A N 1
ATOM 724 C CA . ARG A 1 89 ? -7.938 5.967 11.966 1.00 98.50 89 ARG A CA 1
ATOM 725 C C . ARG A 1 89 ? -7.413 4.837 11.085 1.00 98.50 89 ARG A C 1
ATOM 727 O O . ARG A 1 89 ? -7.050 3.782 11.587 1.00 98.50 89 ARG A O 1
ATOM 734 N N . VAL A 1 90 ? -7.319 5.086 9.784 1.00 98.56 90 VAL A N 1
ATOM 735 C CA . VAL A 1 90 ? -6.743 4.151 8.810 1.00 98.56 90 VAL A CA 1
ATOM 736 C C . VAL A 1 90 ? -5.447 4.748 8.272 1.00 98.56 90 VAL A C 1
ATOM 738 O O . VAL A 1 90 ? -5.447 5.885 7.802 1.00 98.56 90 VAL A O 1
ATOM 741 N N . TYR A 1 91 ? -4.361 3.982 8.329 1.00 98.56 91 TYR A N 1
ATOM 742 C CA . TYR A 1 91 ? -3.055 4.321 7.768 1.00 98.56 91 TYR A CA 1
ATOM 743 C C . TYR A 1 91 ? -2.737 3.350 6.637 1.00 98.56 91 TYR A C 1
ATOM 745 O O . TYR A 1 91 ? -2.779 2.135 6.822 1.00 98.56 91 TYR A O 1
ATOM 753 N N . VAL A 1 92 ? -2.443 3.887 5.460 1.00 98.56 92 VAL A N 1
ATOM 754 C CA . VAL A 1 92 ? -2.148 3.087 4.271 1.00 98.56 92 VAL A CA 1
ATOM 755 C C . VAL A 1 92 ? -0.648 2.831 4.195 1.00 98.56 92 VAL A C 1
ATOM 757 O O . VAL A 1 92 ? 0.139 3.766 4.332 1.00 98.56 92 VAL A O 1
ATOM 760 N N . ASP A 1 93 ? -0.261 1.579 3.958 1.00 98.56 93 ASP A N 1
ATOM 761 C CA . ASP A 1 93 ? 1.087 1.237 3.505 1.00 98.56 93 ASP A CA 1
ATOM 762 C C . ASP A 1 93 ? 1.250 1.677 2.038 1.00 98.56 93 ASP A C 1
ATOM 764 O O . ASP A 1 93 ? 0.583 1.159 1.138 1.00 98.56 93 ASP A O 1
ATOM 768 N N . VAL A 1 94 ? 2.065 2.711 1.817 1.00 98.00 94 VAL A N 1
ATOM 769 C CA . VAL A 1 94 ? 2.234 3.379 0.520 1.00 98.00 94 VAL A CA 1
ATOM 770 C C . VAL A 1 94 ? 3.578 2.986 -0.086 1.00 98.00 94 VAL A C 1
ATOM 772 O O . VAL A 1 94 ? 4.631 3.462 0.339 1.00 98.00 94 VAL A O 1
ATOM 775 N N . VAL A 1 95 ? 3.535 2.162 -1.134 1.00 98.19 95 VAL A N 1
ATOM 776 C CA . VAL A 1 95 ? 4.721 1.720 -1.879 1.00 98.19 95 VAL A CA 1
ATOM 777 C C . VAL A 1 95 ? 4.889 2.586 -3.126 1.00 98.19 95 VAL A C 1
ATOM 779 O O . VAL A 1 95 ? 4.219 2.383 -4.134 1.00 98.19 95 VAL A O 1
ATOM 782 N N . VAL A 1 96 ? 5.769 3.586 -3.042 1.00 97.12 96 VAL A N 1
ATOM 783 C CA . VAL A 1 96 ? 5.997 4.582 -4.116 1.00 97.12 96 VAL A CA 1
ATOM 784 C C . VAL A 1 96 ? 7.457 4.707 -4.548 1.00 97.12 96 VAL A C 1
ATOM 786 O O . VAL A 1 96 ? 7.773 5.489 -5.437 1.00 97.12 96 VAL A O 1
ATOM 789 N N . ASN A 1 97 ? 8.358 3.944 -3.928 1.00 97.31 97 ASN A N 1
ATOM 790 C CA . ASN A 1 97 ? 9.779 3.959 -4.274 1.00 97.31 97 ASN A CA 1
ATOM 791 C C . ASN A 1 97 ? 10.072 3.226 -5.593 1.00 97.31 97 ASN A C 1
ATOM 793 O O . ASN A 1 97 ? 11.009 3.573 -6.302 1.00 97.31 97 ASN A O 1
ATOM 797 N N . HIS A 1 98 ? 9.313 2.173 -5.893 1.00 96.62 98 HIS A N 1
ATOM 798 C CA . HIS A 1 98 ? 9.545 1.279 -7.023 1.00 96.62 98 HIS A CA 1
ATOM 799 C C . HIS A 1 98 ? 8.217 0.741 -7.572 1.00 96.62 98 HIS A C 1
ATOM 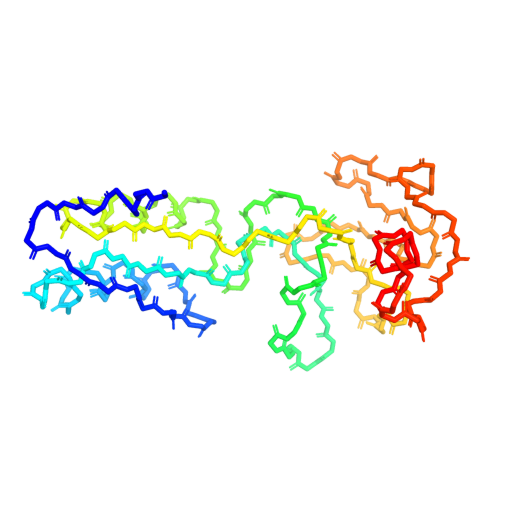801 O O . HIS A 1 98 ? 7.175 0.847 -6.927 1.00 96.62 98 HIS A O 1
ATOM 807 N N . MET A 1 99 ? 8.287 0.128 -8.752 1.00 96.38 99 MET A N 1
ATOM 808 C CA . MET A 1 99 ? 7.236 -0.728 -9.313 1.00 96.38 99 MET A CA 1
ATOM 809 C C . MET A 1 99 ? 7.705 -2.191 -9.241 1.00 96.38 99 MET A C 1
ATOM 811 O O . MET A 1 99 ? 8.752 -2.465 -8.651 1.00 96.38 99 MET A O 1
ATOM 815 N N . ALA A 1 100 ? 6.961 -3.135 -9.818 1.00 94.50 100 ALA A N 1
ATOM 816 C CA . ALA A 1 100 ? 7.415 -4.523 -9.899 1.00 94.50 100 ALA A CA 1
ATOM 817 C C . ALA A 1 100 ? 8.822 -4.655 -10.537 1.00 94.50 100 ALA A C 1
ATOM 819 O O . ALA A 1 100 ? 9.225 -3.873 -11.394 1.00 94.50 100 ALA A O 1
ATOM 820 N N . ALA A 1 101 ? 9.612 -5.630 -10.108 1.00 88.25 101 ALA A N 1
ATOM 821 C CA . ALA A 1 101 ? 10.957 -5.849 -10.625 1.00 88.25 101 ALA A CA 1
ATOM 822 C C . ALA A 1 101 ? 10.962 -6.876 -11.776 1.00 88.25 101 ALA A C 1
ATOM 824 O O . ALA A 1 101 ? 10.079 -7.740 -11.856 1.00 88.25 101 ALA A O 1
ATOM 825 N N . PRO A 1 102 ? 11.976 -6.832 -12.663 1.00 80.56 102 PRO A N 1
ATOM 826 C CA . PRO A 1 102 ? 12.279 -7.943 -13.558 1.00 80.56 102 PRO A CA 1
ATOM 827 C C . PRO A 1 102 ? 12.485 -9.244 -12.764 1.00 80.56 102 PRO A C 1
ATOM 829 O O . PRO A 1 102 ? 13.049 -9.224 -11.674 1.00 80.56 102 PRO A O 1
ATOM 832 N N . GLY A 1 103 ? 12.057 -10.384 -13.312 1.00 71.56 103 GLY A N 1
ATOM 833 C CA . GLY A 1 103 ? 12.152 -11.689 -12.635 1.00 71.56 103 GLY A CA 1
ATOM 834 C C . GLY A 1 103 ? 10.833 -12.202 -12.051 1.00 71.56 103 GLY A C 1
ATOM 835 O O . GLY A 1 103 ? 10.784 -13.331 -11.568 1.00 71.56 103 GLY A O 1
ATOM 836 N N . ALA A 1 104 ? 9.752 -11.426 -12.164 1.00 64.75 104 ALA A N 1
ATOM 837 C CA . ALA A 1 104 ? 8.394 -11.930 -12.003 1.00 64.75 104 ALA A CA 1
ATOM 838 C C . ALA A 1 104 ? 8.120 -13.057 -13.015 1.00 64.75 104 ALA A C 1
ATOM 840 O O . ALA A 1 104 ? 8.069 -12.824 -14.226 1.00 64.75 104 ALA A O 1
ATOM 841 N N . THR A 1 105 ? 7.948 -14.287 -12.529 1.00 58.53 105 THR A N 1
ATOM 842 C CA . THR A 1 105 ? 7.398 -15.378 -13.334 1.00 58.53 105 THR A CA 1
ATOM 843 C C . THR A 1 105 ? 5.901 -15.139 -13.533 1.00 58.53 105 THR A C 1
ATOM 845 O O . THR A 1 105 ? 5.226 -14.561 -12.684 1.00 58.53 105 THR A O 1
ATOM 848 N N . SER A 1 106 ? 5.405 -15.506 -14.714 1.00 61.81 106 SER A N 1
ATOM 849 C CA . SER A 1 106 ? 4.015 -15.349 -15.160 1.00 61.81 106 SER A CA 1
ATOM 850 C C . SER A 1 106 ? 2.967 -15.580 -14.043 1.00 61.81 106 SER A C 1
ATOM 852 O O . SER A 1 106 ? 3.094 -16.553 -13.299 1.00 61.81 106 SER A O 1
ATOM 854 N N . PRO A 1 107 ? 1.890 -14.770 -13.966 1.00 64.06 107 PRO A N 1
ATOM 855 C CA . PRO A 1 107 ? 1.433 -13.879 -15.025 1.00 64.06 107 PRO A CA 1
ATOM 856 C C . PRO A 1 107 ? 1.907 -12.424 -14.873 1.00 64.06 107 PRO A C 1
ATOM 858 O O . PRO A 1 107 ? 1.870 -11.836 -13.800 1.00 64.06 107 PRO A O 1
ATOM 861 N N . LEU A 1 108 ? 2.261 -11.801 -16.002 1.00 85.25 108 LEU A N 1
ATOM 862 C CA . LEU A 1 108 ? 2.596 -10.373 -16.105 1.00 85.25 108 LEU A CA 1
ATOM 863 C C . LEU A 1 108 ? 1.331 -9.498 -16.070 1.00 85.25 108 LEU A C 1
ATOM 865 O O . LEU A 1 108 ? 0.946 -8.859 -17.053 1.00 85.25 108 LEU A O 1
ATOM 869 N N . ARG A 1 109 ? 0.605 -9.567 -14.955 1.00 92.38 109 ARG A N 1
ATOM 870 C CA . ARG A 1 109 ? -0.625 -8.808 -14.734 1.00 92.38 109 ARG A CA 1
ATOM 871 C C . ARG A 1 109 ? -0.814 -8.469 -13.263 1.00 92.38 109 ARG A C 1
ATOM 873 O O . ARG A 1 109 ? -0.431 -9.231 -12.374 1.00 92.38 109 ARG A O 1
ATOM 880 N N . GLY A 1 110 ? -1.420 -7.315 -13.024 1.00 95.50 110 GLY A N 1
ATOM 881 C CA . GLY A 1 110 ? -1.792 -6.865 -11.696 1.00 95.50 110 GLY A CA 1
ATOM 882 C C . GLY A 1 110 ? -3.075 -7.518 -11.190 1.00 95.50 110 GLY A C 1
ATOM 883 O O . GLY A 1 110 ? -3.841 -8.137 -11.934 1.00 95.50 110 GLY A O 1
ATOM 884 N N . THR A 1 111 ? -3.323 -7.354 -9.897 1.00 96.94 111 THR A N 1
ATOM 885 C CA . THR A 1 111 ? -4.538 -7.814 -9.209 1.00 96.94 111 THR A CA 1
ATOM 886 C C . THR A 1 111 ? -5.831 -7.187 -9.739 1.00 96.94 111 THR A C 1
ATOM 888 O O . THR A 1 111 ? -6.878 -7.818 -9.633 1.00 96.94 111 THR A O 1
ATOM 891 N N . ALA A 1 112 ? -5.763 -6.018 -10.384 1.00 97.44 112 ALA A N 1
ATOM 892 C CA . ALA A 1 112 ? -6.881 -5.371 -11.075 1.00 97.44 112 ALA A CA 1
ATOM 893 C C . ALA A 1 112 ? -6.925 -5.698 -12.583 1.00 97.44 112 ALA A C 1
ATOM 895 O O . ALA A 1 112 ? -7.705 -5.102 -13.329 1.00 97.44 112 ALA A O 1
ATOM 896 N N . GLY A 1 113 ? -6.082 -6.626 -13.049 1.00 96.38 113 GLY A N 1
ATOM 897 C CA . GLY A 1 113 ? -6.013 -7.076 -14.437 1.00 96.38 113 GLY A CA 1
ATOM 898 C C . GLY A 1 113 ? -5.159 -6.208 -15.362 1.00 96.38 113 GLY A C 1
ATOM 899 O O . GLY A 1 113 ? -5.101 -6.501 -16.557 1.00 96.38 113 GLY A O 1
ATOM 900 N N . SER A 1 114 ? -4.486 -5.168 -14.860 1.00 97.19 114 SER A N 1
ATOM 901 C CA . SER A 1 114 ? -3.608 -4.337 -15.686 1.00 97.19 114 SER A CA 1
ATOM 902 C C . SER A 1 114 ? -2.420 -5.150 -16.203 1.00 97.19 114 SER A C 1
ATOM 904 O O . SER A 1 114 ? -1.778 -5.868 -15.438 1.00 97.19 114 SER A O 1
ATOM 906 N N . ALA A 1 115 ? -2.115 -5.031 -17.495 1.00 94.44 115 ALA A N 1
ATOM 907 C CA . ALA A 1 115 ? -0.905 -5.610 -18.073 1.00 94.44 115 ALA A CA 1
ATOM 908 C C . ALA A 1 115 ? 0.349 -4.872 -17.577 1.00 94.44 115 ALA A C 1
ATOM 910 O O . ALA A 1 115 ? 0.283 -3.689 -17.232 1.00 94.44 115 ALA A O 1
ATOM 911 N N . CYS A 1 116 ? 1.487 -5.560 -17.581 1.00 93.38 116 CYS A N 1
ATOM 912 C CA . CYS A 1 116 ? 2.793 -4.974 -17.299 1.00 93.38 116 CYS A CA 1
ATOM 913 C C . CYS A 1 116 ? 3.906 -5.702 -18.060 1.00 93.38 116 CYS A C 1
ATOM 915 O O . CYS A 1 116 ? 3.755 -6.863 -18.433 1.00 93.38 116 CYS A O 1
ATOM 917 N N . ASP A 1 117 ? 5.037 -5.024 -18.238 1.00 93.56 117 ASP A N 1
ATOM 918 C CA . ASP A 1 117 ? 6.313 -5.643 -18.597 1.00 93.56 117 ASP A CA 1
ATOM 919 C C . ASP A 1 117 ? 7.407 -5.075 -17.678 1.00 93.56 117 ASP A C 1
ATOM 921 O O . ASP A 1 117 ? 8.024 -4.049 -17.985 1.00 93.56 117 ASP A O 1
ATOM 925 N N . PRO A 1 118 ? 7.655 -5.710 -16.517 1.00 92.56 118 PRO A N 1
ATOM 926 C CA . PRO A 1 118 ? 8.674 -5.247 -15.584 1.00 92.56 118 PRO A CA 1
ATOM 927 C C . PRO A 1 118 ? 10.093 -5.259 -16.161 1.00 92.56 118 PRO A C 1
ATOM 929 O O . PRO A 1 118 ? 10.905 -4.418 -15.776 1.00 92.56 118 PRO A O 1
ATOM 932 N N . ALA A 1 119 ? 10.394 -6.159 -17.107 1.00 91.12 119 ALA A N 1
ATOM 933 C CA . ALA A 1 119 ? 11.704 -6.228 -17.753 1.00 91.12 119 ALA A CA 1
ATOM 934 C C . ALA A 1 119 ? 11.939 -5.017 -18.671 1.00 91.12 119 ALA A C 1
ATOM 936 O O . ALA A 1 119 ? 13.021 -4.423 -18.651 1.00 91.12 119 ALA A O 1
ATOM 937 N N . ALA A 1 120 ? 10.911 -4.596 -19.412 1.00 92.81 120 ALA A N 1
ATOM 938 C CA . ALA A 1 120 ? 10.934 -3.372 -20.216 1.00 92.81 120 ALA A CA 1
ATOM 939 C C . ALA A 1 120 ? 10.673 -2.086 -19.398 1.00 92.81 120 ALA A C 1
ATOM 941 O O . ALA A 1 120 ? 10.894 -0.978 -19.893 1.00 92.81 120 ALA A O 1
ATOM 942 N N . ARG A 1 121 ? 10.267 -2.221 -18.127 1.00 93.75 121 ARG A N 1
ATOM 943 C CA . ARG A 1 121 ? 9.777 -1.144 -17.246 1.00 93.75 121 ARG A CA 1
ATOM 944 C C . ARG A 1 121 ? 8.520 -0.455 -17.782 1.00 93.75 121 ARG A C 1
ATOM 946 O O . ARG A 1 121 ? 8.394 0.768 -17.698 1.00 93.75 121 ARG A O 1
ATOM 953 N N . GLU A 1 122 ? 7.593 -1.236 -18.321 1.00 95.69 122 GLU A N 1
ATOM 954 C CA . GLU A 1 122 ? 6.309 -0.750 -18.823 1.00 95.69 122 GLU A CA 1
ATOM 955 C C . GLU A 1 122 ? 5.168 -1.064 -17.850 1.00 95.69 122 GLU A C 1
ATOM 957 O O . GLU A 1 122 ? 4.895 -2.219 -17.512 1.00 95.69 122 GLU A O 1
ATOM 962 N N . TYR A 1 123 ? 4.459 -0.010 -17.441 1.00 97.12 123 TYR A N 1
ATOM 963 C CA . TYR A 1 123 ? 3.294 -0.058 -16.554 1.00 97.12 123 TYR A CA 1
ATOM 964 C C . TYR A 1 123 ? 2.160 0.787 -17.143 1.00 97.12 123 TYR A C 1
ATOM 966 O O . TYR A 1 123 ? 1.881 1.881 -16.641 1.00 97.12 123 TYR A O 1
ATOM 974 N N . PRO A 1 124 ? 1.492 0.318 -18.217 1.00 97.00 124 PRO A N 1
ATOM 975 C CA . PRO A 1 124 ? 0.562 1.134 -19.004 1.00 97.00 124 PRO A CA 1
ATOM 976 C C . PRO A 1 124 ? -0.645 1.667 -18.228 1.00 97.00 124 PRO A C 1
ATOM 978 O O . PRO A 1 124 ? -1.231 2.671 -18.616 1.00 97.00 124 PRO A O 1
ATOM 981 N N . ALA A 1 125 ? -1.027 1.021 -17.125 1.00 97.75 125 ALA A N 1
ATOM 982 C CA . ALA A 1 125 ? -2.128 1.485 -16.289 1.00 97.75 125 ALA A CA 1
ATOM 983 C C . ALA A 1 125 ? -1.795 2.737 -15.458 1.00 97.75 125 ALA A C 1
ATOM 985 O O . ALA A 1 125 ? -2.723 3.327 -14.905 1.00 97.75 125 ALA A O 1
ATOM 986 N N . VAL A 1 126 ? -0.516 3.134 -15.354 1.00 98.12 126 VAL A N 1
ATOM 987 C CA . VAL A 1 126 ? -0.111 4.335 -14.607 1.00 98.12 126 VAL A CA 1
ATOM 988 C C . VAL A 1 126 ? -0.105 5.628 -15.412 1.00 98.12 126 VAL A C 1
ATOM 990 O O . VAL A 1 126 ? -0.737 6.547 -14.898 1.00 98.12 126 VAL A O 1
ATOM 993 N N . PRO A 1 127 ? 0.533 5.834 -16.584 1.00 97.00 127 PRO A N 1
ATOM 994 C CA . PRO A 1 127 ? 1.227 4.989 -17.562 1.00 97.00 127 PRO A CA 1
ATOM 995 C C . PRO A 1 127 ? 2.764 5.191 -17.571 1.00 97.00 127 PRO A C 1
ATOM 997 O O . PRO A 1 127 ? 3.298 6.014 -18.318 1.00 97.00 127 PRO A O 1
ATOM 1000 N N . PHE A 1 128 ? 3.504 4.438 -16.754 1.00 98.25 128 PHE A N 1
ATOM 1001 C CA . PHE A 1 128 ? 4.967 4.544 -16.734 1.00 98.25 128 PHE A CA 1
ATOM 1002 C C . PHE A 1 128 ? 5.639 3.702 -17.818 1.00 98.25 128 PHE A C 1
ATOM 1004 O O . PHE A 1 128 ? 5.152 2.651 -18.230 1.00 98.25 128 PHE A O 1
ATOM 1011 N N . ASN A 1 129 ? 6.802 4.180 -18.241 1.00 96.81 129 ASN A N 1
ATOM 1012 C CA . ASN A 1 129 ? 7.722 3.522 -19.162 1.00 96.81 129 ASN A CA 1
ATOM 1013 C C . ASN A 1 129 ? 9.165 3.743 -18.669 1.00 96.81 129 ASN A C 1
ATOM 1015 O O . ASN A 1 129 ? 9.384 4.488 -17.709 1.00 96.81 129 ASN A O 1
ATOM 1019 N N . ARG A 1 130 ? 10.153 3.176 -19.370 1.00 95.81 130 ARG A N 1
ATOM 1020 C CA . ARG A 1 130 ? 11.588 3.267 -19.050 1.00 95.81 130 ARG A CA 1
ATOM 1021 C C . ARG A 1 130 ? 12.086 4.668 -18.656 1.00 95.81 130 ARG A C 1
ATOM 1023 O O . ARG A 1 130 ? 12.920 4.750 -17.760 1.00 95.81 130 ARG A O 1
ATOM 1030 N N . SER A 1 131 ? 11.597 5.749 -19.275 1.00 97.75 131 SER A N 1
ATOM 1031 C CA . SER A 1 131 ? 12.084 7.113 -18.998 1.00 97.75 131 SER A CA 1
ATOM 1032 C C . SER A 1 131 ? 11.651 7.670 -17.639 1.00 97.75 131 SER A C 1
ATOM 1034 O O . SER A 1 131 ? 12.162 8.703 -17.222 1.00 97.75 131 SER A O 1
ATOM 1036 N N . HIS A 1 132 ? 10.710 7.016 -16.957 1.00 98.00 132 HIS A N 1
ATOM 1037 C CA . HIS A 1 132 ? 10.211 7.423 -15.641 1.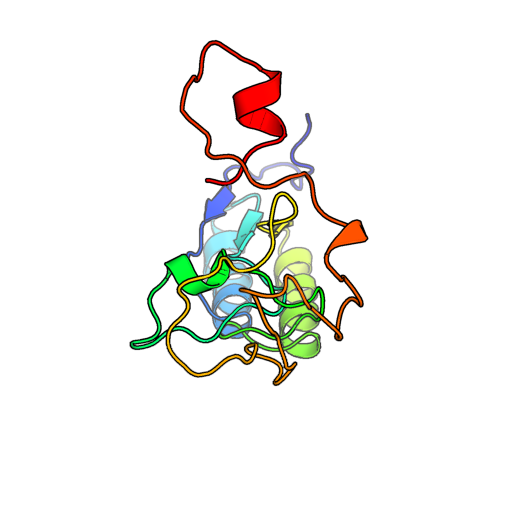00 98.00 132 HIS A CA 1
ATOM 1038 C C . HIS A 1 132 ? 11.010 6.824 -14.478 1.00 98.00 132 HIS A C 1
ATOM 1040 O O . HIS A 1 132 ? 10.683 7.065 -13.320 1.00 98.00 132 HIS A O 1
ATOM 1046 N N . PHE A 1 133 ? 12.040 6.030 -14.770 1.00 97.12 133 PHE A N 1
ATOM 1047 C CA . PHE A 1 133 ? 12.837 5.343 -13.765 1.00 97.12 133 PHE A CA 1
ATOM 1048 C C . PHE A 1 133 ? 14.315 5.721 -13.887 1.00 97.12 133 PHE A C 1
ATOM 1050 O O . PHE A 1 133 ? 14.798 6.038 -14.974 1.00 97.12 133 PHE A O 1
ATOM 1057 N N . HIS A 1 134 ? 15.054 5.620 -12.782 1.00 96.94 134 HIS A N 1
ATOM 1058 C CA . HIS A 1 134 ? 16.508 5.796 -12.775 1.00 96.94 134 HIS A CA 1
ATOM 1059 C C . HIS A 1 134 ? 17.232 4.774 -13.661 1.00 96.94 134 HIS A C 1
ATOM 1061 O O . HIS A 1 134 ? 16.682 3.727 -14.008 1.00 96.94 134 HIS A O 1
ATOM 1067 N N . ALA A 1 135 ? 18.489 5.055 -14.007 1.00 95.12 135 ALA A N 1
ATOM 1068 C CA . ALA A 1 135 ? 19.339 4.098 -14.711 1.00 95.12 135 ALA A CA 1
ATOM 1069 C C . ALA A 1 135 ? 19.484 2.776 -13.930 1.00 95.12 135 ALA A C 1
ATOM 1071 O O . ALA A 1 135 ? 19.359 2.745 -12.707 1.00 95.12 135 ALA A O 1
ATOM 1072 N N . ASP A 1 136 ? 19.741 1.674 -14.640 1.00 93.06 136 ASP A N 1
ATOM 1073 C CA . ASP A 1 136 ? 19.908 0.362 -14.007 1.00 93.06 136 ASP A CA 1
ATOM 1074 C C . ASP A 1 136 ? 21.172 0.349 -13.137 1.00 93.06 136 ASP A C 1
ATOM 1076 O O . ASP A 1 136 ? 22.290 0.494 -13.631 1.00 93.06 136 ASP A O 1
ATOM 1080 N N . CYS A 1 137 ? 20.989 0.140 -11.839 1.00 95.38 137 CYS A N 1
ATOM 1081 C CA . CYS A 1 137 ? 22.046 -0.166 -10.885 1.00 95.38 137 CYS A CA 1
ATOM 1082 C C . CYS A 1 137 ? 21.445 -0.890 -9.676 1.00 95.38 137 CYS A C 1
ATOM 1084 O O . CYS A 1 137 ? 20.237 -0.819 -9.454 1.00 95.38 137 CYS A O 1
ATOM 1086 N N . MET A 1 138 ? 22.284 -1.571 -8.892 1.00 96.00 138 MET A N 1
ATOM 1087 C CA . MET A 1 138 ? 21.876 -2.264 -7.664 1.00 96.00 138 MET A CA 1
ATOM 1088 C C . MET A 1 138 ? 22.338 -1.496 -6.427 1.00 96.00 138 MET A C 1
ATOM 1090 O O . MET A 1 138 ? 23.446 -0.938 -6.403 1.00 96.00 138 MET A O 1
ATOM 1094 N N . ILE A 1 139 ? 21.517 -1.495 -5.380 1.00 97.12 139 ILE A N 1
ATOM 1095 C CA . ILE A 1 139 ? 21.938 -1.042 -4.054 1.00 97.12 139 ILE A CA 1
ATOM 1096 C C . ILE A 1 139 ? 23.007 -2.015 -3.544 1.00 97.12 139 ILE A C 1
ATOM 1098 O O . ILE A 1 139 ? 22.761 -3.200 -3.351 1.00 97.12 139 ILE A O 1
ATOM 1102 N N . THR A 1 140 ? 24.223 -1.514 -3.342 1.00 97.81 140 THR A N 1
ATOM 1103 C CA . THR A 1 140 ? 25.382 -2.312 -2.902 1.00 97.81 140 THR A CA 1
ATOM 1104 C C . THR A 1 140 ? 26.199 -1.624 -1.809 1.00 97.81 140 THR A C 1
ATOM 1106 O O . THR A 1 140 ? 27.016 -2.269 -1.156 1.00 97.81 140 THR A O 1
ATOM 1109 N N . ASN A 1 141 ? 25.984 -0.327 -1.569 1.00 97.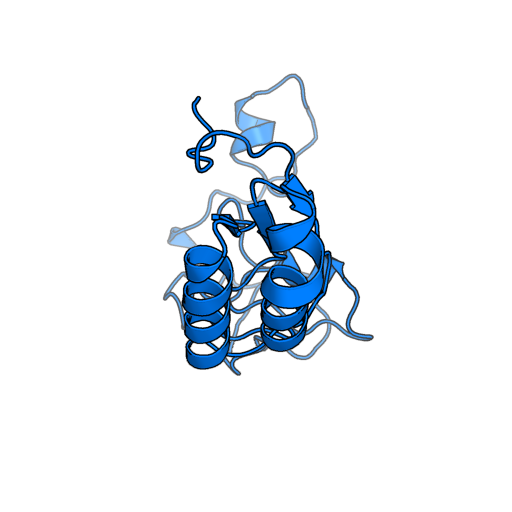44 141 ASN A N 1
ATOM 1110 C CA . ASN A 1 141 ? 26.733 0.453 -0.593 1.00 97.44 141 ASN A CA 1
ATOM 1111 C C . ASN A 1 141 ? 25.813 1.374 0.220 1.00 97.44 141 ASN A C 1
ATOM 1113 O O . ASN A 1 141 ? 25.531 2.504 -0.178 1.00 97.44 141 ASN A O 1
ATOM 1117 N N . TYR A 1 142 ? 25.431 0.923 1.416 1.00 97.69 142 TYR A N 1
ATOM 1118 C CA . TYR A 1 142 ? 24.598 1.687 2.353 1.00 97.69 142 TYR A CA 1
ATOM 1119 C C . TYR A 1 142 ? 25.274 2.947 2.928 1.00 97.69 142 TYR A C 1
ATOM 1121 O O . TYR A 1 142 ? 24.592 3.780 3.520 1.00 97.69 142 TYR A O 1
ATOM 1129 N N . ASN A 1 143 ? 26.584 3.134 2.716 1.00 98.38 143 ASN A N 1
ATOM 1130 C CA . ASN A 1 143 ? 27.290 4.374 3.060 1.00 98.38 143 ASN A CA 1
ATOM 1131 C C . ASN A 1 143 ? 27.252 5.419 1.929 1.00 98.38 143 ASN A C 1
ATOM 1133 O O . ASN A 1 143 ? 27.748 6.530 2.106 1.00 98.38 143 ASN A O 1
ATOM 1137 N N . ASN A 1 144 ? 26.684 5.089 0.764 1.00 98.19 144 ASN A N 1
ATOM 1138 C CA . ASN A 1 144 ? 26.519 6.012 -0.355 1.00 98.19 144 ASN A CA 1
ATOM 1139 C C . ASN A 1 144 ? 25.031 6.329 -0.562 1.00 98.19 144 ASN A C 1
ATOM 1141 O O . ASN A 1 144 ? 24.276 5.518 -1.094 1.00 98.19 144 ASN A O 1
ATOM 1145 N N . ALA A 1 145 ? 24.620 7.542 -0.183 1.00 98.19 145 ALA A N 1
ATOM 1146 C CA . ALA A 1 145 ? 23.223 7.969 -0.253 1.00 98.19 145 ALA A CA 1
ATOM 1147 C C . ALA A 1 145 ? 22.635 7.931 -1.675 1.00 98.19 145 ALA A C 1
ATOM 1149 O O . ALA A 1 145 ? 21.467 7.586 -1.825 1.00 98.19 145 ALA A O 1
ATOM 1150 N N . THR A 1 146 ? 23.423 8.260 -2.703 1.00 98.12 146 THR A N 1
ATOM 1151 C CA . THR A 1 146 ? 22.984 8.193 -4.106 1.00 98.12 146 THR A CA 1
ATOM 1152 C C . THR A 1 146 ? 22.751 6.746 -4.523 1.00 98.12 146 THR A C 1
ATOM 1154 O O . THR A 1 146 ? 21.710 6.438 -5.084 1.00 98.12 146 THR A O 1
ATOM 1157 N N . ASN A 1 147 ? 23.659 5.825 -4.177 1.00 97.81 147 ASN A N 1
ATOM 1158 C CA . ASN A 1 147 ? 23.446 4.404 -4.465 1.00 97.81 147 ASN A CA 1
ATOM 1159 C C . ASN A 1 147 ? 22.188 3.861 -3.766 1.00 97.81 147 ASN A C 1
ATOM 1161 O O . ASN A 1 147 ? 21.421 3.149 -4.397 1.00 97.81 147 ASN A O 1
ATOM 1165 N N . VAL A 1 148 ? 21.949 4.228 -2.502 1.00 97.94 148 VAL A N 1
ATOM 1166 C CA . VAL A 1 148 ? 20.768 3.781 -1.738 1.00 97.94 148 VAL A CA 1
ATOM 1167 C C . VAL A 1 148 ? 19.451 4.310 -2.312 1.00 97.94 148 VAL A C 1
ATOM 1169 O O . VAL A 1 148 ? 18.444 3.614 -2.249 1.00 97.94 148 VAL A O 1
ATOM 1172 N N . ARG A 1 149 ? 19.432 5.546 -2.817 1.00 97.69 149 ARG A N 1
ATOM 1173 C CA . ARG A 1 149 ? 18.198 6.212 -3.264 1.00 97.69 149 ARG A CA 1
ATOM 1174 C C . ARG A 1 149 ? 17.887 5.975 -4.735 1.00 97.69 149 ARG A C 1
ATOM 1176 O O . ARG A 1 149 ? 16.714 5.905 -5.090 1.00 97.69 149 ARG A O 1
ATOM 1183 N N . ASP A 1 150 ? 18.917 5.849 -5.568 1.00 97.62 150 ASP A N 1
ATOM 1184 C CA . ASP A 1 150 ? 18.731 5.874 -7.017 1.00 97.62 150 ASP A CA 1
ATOM 1185 C C . ASP A 1 150 ? 18.765 4.473 -7.641 1.00 97.62 150 ASP A C 1
ATOM 1187 O O . ASP A 1 150 ? 18.227 4.283 -8.731 1.00 97.62 150 ASP A O 1
ATOM 1191 N N . CYS A 1 151 ? 19.352 3.484 -6.958 1.00 96.50 151 CYS A N 1
ATOM 1192 C CA . CYS A 1 151 ? 19.467 2.115 -7.458 1.00 96.50 151 CYS A CA 1
ATOM 1193 C C . CYS A 1 151 ? 18.333 1.194 -6.991 1.00 96.50 151 CYS A C 1
ATOM 1195 O O . CYS A 1 151 ? 17.626 1.474 -6.025 1.00 96.50 151 CYS A O 1
ATOM 1197 N N . ALA A 1 152 ? 18.170 0.072 -7.693 1.00 91.19 152 ALA A N 1
ATOM 1198 C CA . ALA A 1 152 ? 17.165 -0.939 -7.395 1.00 91.19 152 ALA A CA 1
ATOM 1199 C C . ALA A 1 152 ? 17.571 -1.827 -6.206 1.00 91.19 152 ALA A C 1
ATOM 1201 O O . ALA A 1 152 ? 18.757 -2.130 -6.020 1.00 91.19 152 ALA A O 1
ATOM 1202 N N . LEU A 1 153 ? 16.560 -2.220 -5.424 1.00 80.81 153 LEU A N 1
ATOM 1203 C CA . LEU A 1 153 ? 16.652 -3.204 -4.343 1.00 80.81 153 LEU A CA 1
ATOM 1204 C C . LEU A 1 153 ? 16.763 -4.626 -4.908 1.00 80.81 153 LEU A C 1
ATOM 1206 O O . LEU A 1 153 ? 16.061 -4.905 -5.907 1.00 80.81 153 LEU A O 1
#

Secondary structure (DSSP, 8-state):
----PPTT-EEEEEETT--HHHHHHHIIIIITTTTEEEEEEPP-EEEB--TT--GGGGGSEEEEEEEETTEEHHHHHHHHHHHHHTT-EEEE----S--PPTT--S--BBTT--B-BTTTTBBTTTTB-GGGSPPS-B---TT-HHHHHHSB-

Sequence (153 aa):
NQPYFIPGRTGIVHLFEWKFEDIALECERVLGPAGYGGVQVSPVNEYLVAENRPWWERYQPISFKINSRSGDEQQFSDMIKRCLRVGVRVYVDVVVNHMAAPGATSPLRGTAGSACDPAAREYPAVPFNRSHFHADCMITNYNNATNVRDCAL